Protein AF-W0A4E2-F1 (afdb_monomer)

Radius of gyration: 12.47 Å; Cα contacts (8 Å, |Δi|>4): 42; chains: 1; bounding box: 25×28×37 Å

Mean predicted aligned error: 6.94 Å

Organism: NCBI:txid1123269

pLDDT: mean 84.13, std 16.21, range [37.41, 95.56]

Foldseek 3Di:
DDPPPPPLPPFPDDPVVLLVVLVVLLVDPCSVVVLVVQLVVCVVVVNPRSNVNSVSSVVSNVVVVPDDDD

Secondary structure (DSSP, 8-state):
------PPPPSSPPHHHHHHHHHHHTT-TTHHHHHHHHHHHHHHTT-HHHHHHHHHHHHHHHHHHTS---

Solvent-accessible surface area (backbone atoms only — not comparable to full-atom values): 4139 Å² t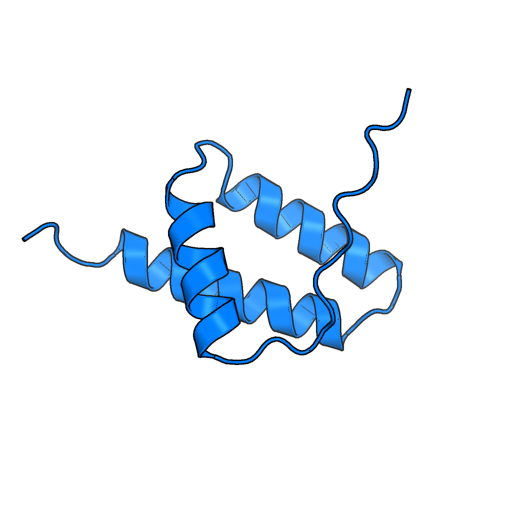otal; per-residue (Å²): 133,80,73,81,74,72,75,75,72,74,65,73,62,52,74,68,55,35,48,53,51,15,64,56,40,69,74,42,94,56,37,71,60,53,53,51,51,52,34,52,55,25,56,76,67,71,33,64,55,48,29,52,44,50,50,55,22,51,54,46,29,49,54,58,71,70,47,76,89,125

Structure (mmCIF, N/CA/C/O backbone):
data_AF-W0A4E2-F1
#
_entry.id   AF-W0A4E2-F1
#
loop_
_atom_site.group_PDB
_atom_site.id
_atom_site.type_symbol
_atom_site.label_atom_id
_atom_site.label_alt_id
_atom_site.label_comp_id
_atom_site.label_asym_id
_atom_site.label_entity_id
_atom_site.label_seq_id
_atom_site.pdbx_PDB_ins_code
_atom_site.Cartn_x
_atom_site.Cartn_y
_atom_site.Cartn_z
_atom_site.occupancy
_atom_site.B_iso_or_equiv
_atom_site.auth_seq_id
_atom_site.auth_comp_id
_atom_site.auth_asym_id
_atom_site.auth_atom_id
_atom_site.pdbx_PDB_model_num
ATOM 1 N N . MET A 1 1 ? -4.370 19.734 -15.129 1.00 37.41 1 MET A N 1
ATOM 2 C CA . MET A 1 1 ? -3.628 20.104 -13.911 1.00 37.41 1 MET A CA 1
ATOM 3 C C . MET A 1 1 ? -3.379 18.784 -13.207 1.00 37.41 1 MET A C 1
ATOM 5 O O . MET A 1 1 ? -4.324 18.225 -12.680 1.00 37.41 1 MET A O 1
ATOM 9 N N . LEU A 1 2 ? -2.210 18.181 -13.426 1.00 41.34 2 LEU A N 1
ATOM 10 C CA . LEU A 1 2 ? -1.836 16.936 -12.753 1.00 41.34 2 LEU A CA 1
ATOM 11 C C . LEU A 1 2 ? -1.465 17.332 -11.326 1.00 41.34 2 LEU A C 1
ATOM 13 O O . LEU A 1 2 ? -0.616 18.211 -11.165 1.00 41.34 2 LEU A O 1
ATOM 17 N N . ASP A 1 3 ? -2.144 16.767 -10.331 1.00 44.66 3 ASP A N 1
ATOM 18 C CA . ASP A 1 3 ? -1.765 16.940 -8.931 1.00 44.66 3 ASP A CA 1
ATOM 19 C C . ASP A 1 3 ? -0.278 16.602 -8.754 1.00 44.66 3 ASP A C 1
ATOM 21 O O . ASP A 1 3 ? 0.225 15.702 -9.443 1.00 44.66 3 ASP A O 1
ATOM 25 N N . PRO A 1 4 ? 0.452 17.339 -7.895 1.00 51.91 4 PRO A N 1
ATOM 26 C CA . PRO A 1 4 ? 1.842 17.033 -7.618 1.00 51.91 4 PRO A CA 1
ATOM 27 C C . PRO A 1 4 ? 1.886 15.590 -7.141 1.00 51.91 4 PRO A C 1
AT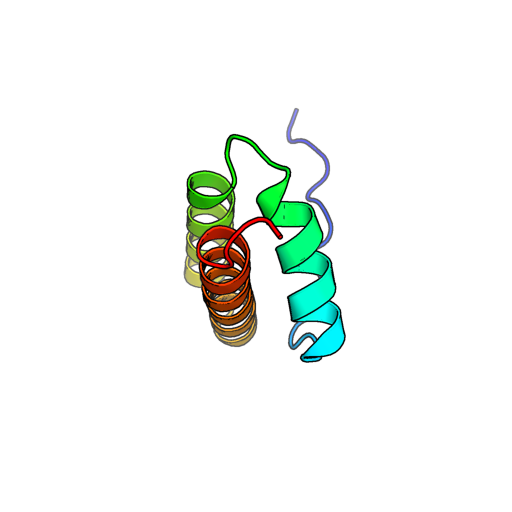OM 29 O O . PRO A 1 4 ? 1.293 15.242 -6.125 1.00 51.91 4 PRO A O 1
ATOM 32 N N . ILE A 1 5 ? 2.526 14.759 -7.959 1.00 54.88 5 ILE A N 1
ATOM 33 C CA . ILE A 1 5 ? 2.847 13.371 -7.679 1.00 54.88 5 ILE A CA 1
ATOM 34 C C . ILE A 1 5 ? 3.371 13.350 -6.247 1.00 54.88 5 ILE A C 1
ATOM 36 O O . ILE A 1 5 ? 4.463 13.861 -5.998 1.00 54.88 5 ILE A O 1
ATOM 40 N N . ASP A 1 6 ? 2.562 12.833 -5.315 1.00 54.84 6 ASP A N 1
ATOM 41 C CA . ASP A 1 6 ? 3.034 12.449 -3.989 1.00 54.84 6 ASP A CA 1
ATOM 42 C C . ASP A 1 6 ? 4.343 11.700 -4.231 1.00 54.84 6 ASP A C 1
ATOM 44 O O . ASP A 1 6 ? 4.312 10.709 -4.977 1.00 54.84 6 ASP A O 1
ATOM 48 N N . PRO A 1 7 ? 5.490 12.206 -3.740 1.00 50.66 7 PRO A N 1
ATOM 49 C CA . PRO A 1 7 ? 6.761 11.572 -4.011 1.00 50.66 7 PRO A CA 1
ATOM 50 C C . PRO A 1 7 ? 6.626 10.134 -3.537 1.00 50.66 7 PRO A C 1
ATOM 52 O O . PRO A 1 7 ? 6.350 9.884 -2.362 1.00 50.66 7 PRO A O 1
ATOM 55 N N . LEU A 1 8 ? 6.736 9.203 -4.489 1.00 55.31 8 LEU A N 1
ATOM 56 C CA . LEU A 1 8 ? 6.772 7.784 -4.191 1.00 55.31 8 LEU A CA 1
ATOM 57 C C . LEU A 1 8 ? 7.802 7.615 -3.069 1.00 55.31 8 LEU A C 1
ATOM 59 O O . LEU A 1 8 ? 8.927 8.106 -3.220 1.00 55.31 8 LEU A O 1
ATOM 63 N N . PRO A 1 9 ? 7.414 7.038 -1.918 1.00 55.78 9 PRO A N 1
ATOM 64 C CA . PRO A 1 9 ? 8.352 6.863 -0.824 1.00 55.78 9 PRO A CA 1
ATOM 65 C C . PRO A 1 9 ? 9.575 6.096 -1.346 1.00 55.78 9 PRO A C 1
ATOM 67 O O . PRO A 1 9 ? 9.398 5.221 -2.198 1.00 55.78 9 PRO A O 1
ATOM 70 N N . PRO A 1 10 ? 10.798 6.417 -0.885 1.00 60.94 10 PRO A N 1
ATOM 71 C CA . PRO A 1 10 ? 11.993 5.722 -1.337 1.00 60.94 10 PRO A CA 1
ATOM 72 C C . PRO A 1 10 ? 11.834 4.233 -1.039 1.00 60.94 10 PRO A C 1
ATOM 74 O O . PRO A 1 10 ? 11.674 3.822 0.108 1.00 60.94 10 PRO A O 1
ATOM 77 N N . THR A 1 11 ? 11.816 3.435 -2.096 1.00 64.50 11 THR A N 1
ATOM 78 C CA . THR A 1 11 ? 11.757 1.983 -2.019 1.00 64.50 11 THR A CA 1
ATOM 79 C C . THR A 1 11 ? 13.187 1.432 -1.930 1.00 64.50 11 THR A C 1
ATOM 81 O O . THR A 1 11 ? 14.101 1.999 -2.536 1.00 64.50 11 THR A O 1
ATOM 84 N N . PRO A 1 12 ? 13.418 0.350 -1.164 1.00 71.88 12 PRO A N 1
ATOM 85 C CA . PRO A 1 12 ? 12.451 -0.352 -0.320 1.00 71.88 12 PRO A CA 1
ATOM 86 C C . PRO A 1 12 ? 12.252 0.322 1.052 1.00 71.88 12 PRO A C 1
ATOM 88 O O . PRO A 1 12 ? 13.211 0.715 1.716 1.00 71.88 12 PRO A O 1
ATOM 91 N N . LEU A 1 13 ? 10.993 0.390 1.497 1.00 83.38 13 LEU A N 1
ATOM 92 C CA . LEU A 1 13 ? 10.639 0.805 2.857 1.00 83.38 13 LEU A CA 1
ATOM 93 C C . LEU A 1 13 ? 10.995 -0.286 3.878 1.00 83.38 13 LEU A C 1
ATOM 95 O O . LEU A 1 13 ? 10.910 -1.481 3.589 1.00 83.38 13 LEU A O 1
ATOM 99 N N . THR A 1 14 ? 11.323 0.116 5.102 1.00 88.38 14 THR A N 1
ATOM 100 C CA . THR A 1 14 ? 11.462 -0.808 6.237 1.00 88.38 14 THR A CA 1
ATOM 101 C C . THR A 1 14 ? 10.104 -1.349 6.696 1.00 88.38 14 THR A C 1
ATOM 103 O O . THR A 1 14 ? 9.067 -0.722 6.484 1.00 88.38 14 THR A O 1
ATOM 106 N N . ASP A 1 15 ? 10.088 -2.479 7.413 1.00 88.25 15 ASP A N 1
ATOM 107 C CA . ASP A 1 15 ? 8.851 -3.064 7.967 1.00 88.25 15 ASP A CA 1
ATOM 108 C C . ASP A 1 15 ? 8.041 -2.078 8.831 1.00 88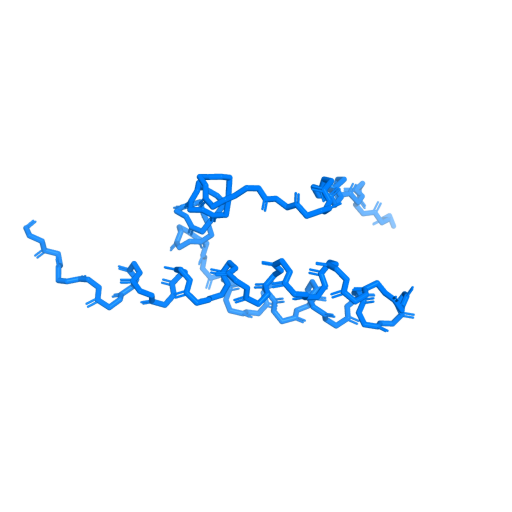.25 15 ASP A C 1
ATOM 110 O O . ASP A 1 15 ? 6.807 -2.091 8.813 1.00 88.25 15 ASP A O 1
ATOM 114 N N . TRP A 1 16 ? 8.727 -1.206 9.579 1.00 89.19 16 TRP A N 1
ATOM 115 C CA . TRP A 1 16 ? 8.087 -0.169 10.390 1.00 89.19 16 TRP A CA 1
ATOM 116 C C . TRP A 1 16 ? 7.440 0.920 9.533 1.00 89.19 16 TRP A C 1
ATOM 118 O O . TRP A 1 16 ? 6.323 1.344 9.828 1.00 89.19 16 TRP A O 1
ATOM 128 N N . GLU A 1 17 ? 8.105 1.351 8.462 1.00 90.38 17 GLU A N 1
ATOM 129 C CA . GLU A 1 17 ? 7.550 2.324 7.516 1.00 90.38 17 GLU A CA 1
ATOM 130 C C . GLU A 1 17 ? 6.370 1.729 6.743 1.00 90.38 17 GLU A C 1
ATOM 132 O O . GLU A 1 17 ? 5.341 2.386 6.601 1.00 90.38 17 GLU A O 1
ATOM 137 N N . ILE A 1 18 ? 6.459 0.459 6.333 1.00 92.94 18 ILE A N 1
ATOM 138 C CA . ILE A 1 18 ? 5.352 -0.277 5.707 1.00 92.94 18 ILE A CA 1
ATOM 139 C C . ILE A 1 18 ? 4.143 -0.320 6.648 1.00 92.94 18 ILE A C 1
ATOM 141 O O . ILE A 1 18 ? 3.021 -0.047 6.219 1.00 92.94 18 ILE A O 1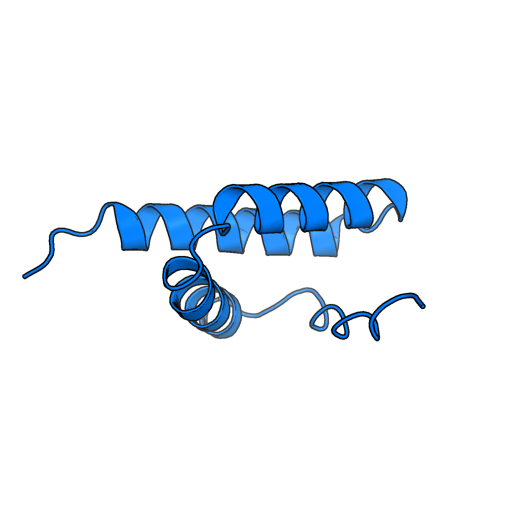
ATOM 145 N N . LEU A 1 19 ? 4.347 -0.621 7.935 1.00 91.25 19 LEU A N 1
ATOM 146 C CA . LEU A 1 19 ? 3.266 -0.640 8.923 1.00 91.25 19 LEU A CA 1
ATOM 147 C C . LEU A 1 19 ? 2.655 0.753 9.146 1.00 91.25 19 LEU A C 1
ATOM 149 O O . LEU A 1 19 ? 1.432 0.874 9.249 1.00 91.25 19 LEU A O 1
ATOM 153 N N . ALA A 1 20 ? 3.481 1.800 9.207 1.00 90.94 20 ALA A N 1
ATOM 154 C CA . ALA A 1 20 ? 3.015 3.176 9.365 1.00 90.94 20 ALA A CA 1
ATOM 155 C C . ALA A 1 20 ? 2.175 3.626 8.161 1.00 90.94 20 ALA A C 1
ATOM 157 O O . ALA A 1 20 ? 1.071 4.144 8.339 1.00 90.94 20 ALA A O 1
ATOM 158 N N . VAL A 1 21 ? 2.645 3.355 6.939 1.00 91.81 21 VAL A N 1
ATOM 159 C CA . VAL A 1 21 ? 1.897 3.642 5.708 1.00 91.81 21 VAL A CA 1
ATOM 160 C C . VAL A 1 21 ? 0.600 2.836 5.672 1.00 91.81 21 VAL A C 1
ATOM 162 O O . VAL A 1 21 ? -0.458 3.411 5.433 1.00 91.81 21 VAL A O 1
ATOM 165 N N . ALA A 1 22 ? 0.634 1.540 5.991 1.00 93.00 22 ALA A N 1
ATOM 166 C CA . ALA A 1 22 ? -0.566 0.705 6.043 1.00 93.00 22 ALA A CA 1
ATOM 167 C C . ALA A 1 22 ? -1.608 1.227 7.050 1.00 93.00 22 ALA A C 1
ATOM 169 O O . ALA A 1 22 ? -2.796 1.285 6.736 1.00 93.00 22 ALA A O 1
ATOM 170 N N . SER A 1 23 ? -1.169 1.689 8.223 1.00 91.75 23 SER A N 1
ATOM 171 C CA . SER A 1 23 ? -2.042 2.266 9.260 1.00 91.75 23 SER A CA 1
ATOM 172 C C . SER A 1 23 ? -2.681 3.600 8.847 1.00 91.75 23 SER A C 1
ATOM 174 O O . SER A 1 23 ? -3.768 3.944 9.313 1.00 91.75 23 SER A O 1
ATOM 176 N N . LEU A 1 24 ? -2.035 4.364 7.964 1.00 90.31 24 LEU A N 1
ATOM 177 C CA . LEU A 1 24 ? -2.643 5.541 7.336 1.00 90.31 24 LEU A CA 1
ATOM 178 C C . LEU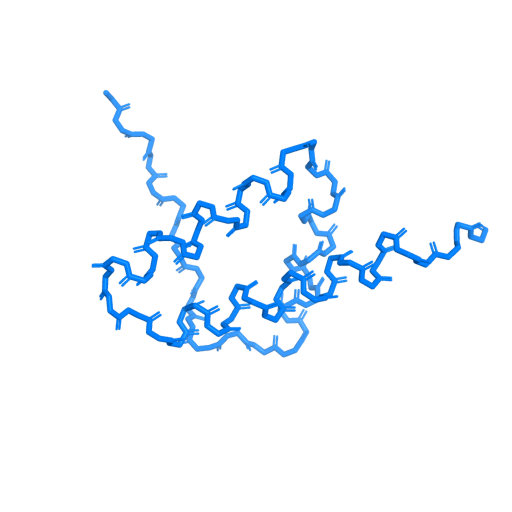 A 1 24 ? -3.603 5.132 6.212 1.00 90.31 24 LEU A C 1
ATOM 180 O O . LEU A 1 24 ? -4.685 5.700 6.087 1.00 90.31 24 LEU A O 1
ATOM 184 N N . MET A 1 25 ? -3.237 4.123 5.418 1.00 91.25 25 MET A N 1
ATOM 185 C CA . MET A 1 25 ? -4.048 3.643 4.297 1.00 91.25 25 MET A CA 1
ATOM 186 C C . MET A 1 25 ? -5.400 3.085 4.743 1.00 91.25 25 MET A C 1
ATOM 188 O O . MET A 1 25 ? -6.396 3.364 4.084 1.00 91.25 25 MET A O 1
ATOM 192 N N . VAL A 1 26 ? -5.480 2.375 5.873 1.00 92.38 26 VAL A N 1
ATOM 193 C CA . VAL A 1 26 ? -6.763 1.845 6.387 1.00 92.38 26 VAL A CA 1
ATOM 194 C C . VAL A 1 26 ? -7.793 2.928 6.719 1.00 92.38 26 VAL A C 1
ATOM 196 O O . VAL A 1 26 ? -8.983 2.637 6.768 1.00 92.38 26 VAL A O 1
ATOM 199 N N . GLN A 1 27 ? -7.359 4.174 6.924 1.00 90.25 27 GLN A N 1
ATOM 200 C CA . GLN A 1 27 ? -8.252 5.308 7.186 1.00 90.25 27 GLN A CA 1
ATOM 201 C C . GLN A 1 27 ? -8.861 5.877 5.896 1.00 90.25 27 GLN A C 1
ATOM 203 O O . GLN A 1 27 ? -9.771 6.704 5.951 1.00 90.25 27 GLN A O 1
ATOM 208 N N . ARG A 1 28 ? -8.363 5.457 4.727 1.00 89.50 28 ARG A N 1
ATOM 209 C CA . ARG A 1 28 ? -8.856 5.904 3.427 1.00 89.50 28 ARG A CA 1
ATOM 210 C C . ARG A 1 28 ? -10.052 5.072 2.976 1.00 89.50 28 ARG A C 1
ATOM 212 O O . ARG A 1 28 ? -9.997 3.845 2.960 1.00 8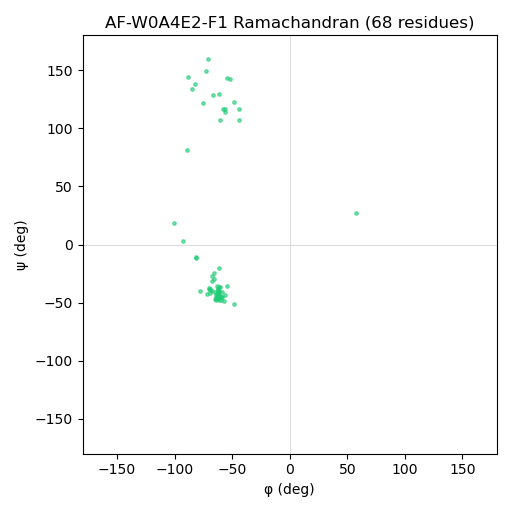9.50 28 ARG A O 1
ATOM 219 N N . CYS A 1 29 ? -11.094 5.745 2.495 1.00 88.12 29 CYS A N 1
ATOM 220 C CA . CYS A 1 29 ? -12.265 5.087 1.908 1.00 88.12 29 CYS A CA 1
ATOM 221 C C . CYS A 1 29 ? -11.939 4.346 0.599 1.00 88.12 29 CYS A C 1
ATOM 223 O O . CYS A 1 29 ? -12.581 3.353 0.279 1.00 88.12 29 CYS A O 1
ATOM 225 N N . ASP A 1 30 ? -10.947 4.828 -0.151 1.00 91.94 30 ASP A N 1
ATOM 226 C CA . ASP A 1 30 ? -10.511 4.316 -1.455 1.00 91.94 30 ASP A CA 1
ATOM 227 C C . ASP A 1 30 ? -9.252 3.437 -1.360 1.00 91.94 30 ASP A C 1
ATOM 229 O O . ASP A 1 30 ? -8.562 3.235 -2.354 1.00 91.94 30 ASP A O 1
ATOM 233 N N . CYS A 1 31 ? -8.932 2.928 -0.165 1.00 90.94 31 CYS A N 1
ATOM 234 C CA . CYS A 1 31 ? -7.672 2.246 0.133 1.00 90.94 31 CYS A CA 1
ATOM 235 C C . CYS A 1 31 ? -7.287 1.170 -0.899 1.00 90.94 31 CYS A C 1
ATOM 237 O O . CYS A 1 31 ? -6.180 1.204 -1.436 1.00 90.94 31 CYS A O 1
ATOM 239 N N . ASP A 1 32 ? -8.204 0.251 -1.215 1.00 92.00 32 ASP A N 1
ATOM 240 C CA . ASP A 1 32 ? -7.907 -0.885 -2.097 1.00 92.00 32 ASP A CA 1
ATOM 241 C C . ASP A 1 32 ? -7.699 -0.433 -3.554 1.00 92.00 32 ASP A C 1
ATOM 243 O O . ASP A 1 32 ? -6.789 -0.910 -4.233 1.00 92.00 32 ASP A O 1
ATOM 247 N N . GLN A 1 33 ? -8.488 0.547 -4.011 1.00 94.31 33 GLN A N 1
ATOM 248 C CA . GLN A 1 33 ? -8.322 1.159 -5.330 1.00 94.31 33 GLN A CA 1
ATOM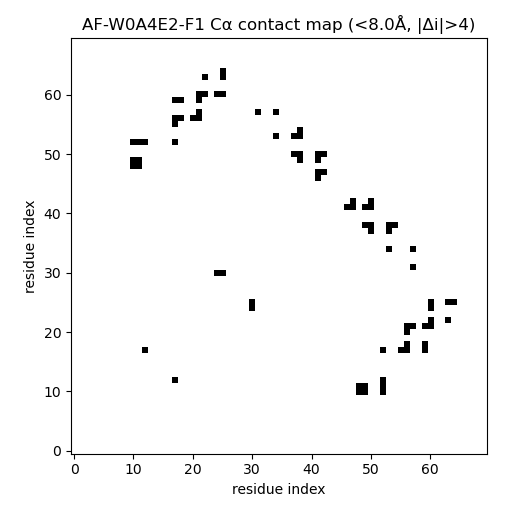 249 C C . GLN A 1 33 ? -6.986 1.904 -5.424 1.00 94.31 33 GLN A C 1
ATOM 251 O O . GLN A 1 33 ? -6.235 1.702 -6.376 1.00 94.31 33 GLN A O 1
ATOM 256 N N . PHE A 1 34 ? -6.656 2.718 -4.421 1.00 92.38 34 PHE A N 1
ATOM 257 C CA . PHE A 1 34 ? -5.423 3.499 -4.392 1.00 92.38 34 PHE A CA 1
ATOM 258 C C . PHE A 1 34 ? -4.180 2.601 -4.432 1.00 92.38 34 PHE A C 1
ATOM 260 O O . PHE A 1 34 ? -3.253 2.853 -5.197 1.00 92.38 34 PHE A O 1
ATOM 267 N N . ILE A 1 35 ? -4.164 1.517 -3.652 1.00 93.56 35 ILE A N 1
ATOM 268 C CA . ILE A 1 35 ? -3.055 0.553 -3.642 1.00 93.56 35 ILE A CA 1
ATOM 269 C C . ILE A 1 35 ? -2.908 -0.129 -5.011 1.00 93.56 35 ILE A C 1
ATOM 271 O O . ILE A 1 35 ? -1.789 -0.246 -5.518 1.00 93.56 35 ILE A O 1
ATOM 275 N N . ALA A 1 36 ? -4.017 -0.529 -5.642 1.00 94.81 36 ALA A N 1
ATOM 276 C CA . ALA A 1 36 ? -3.998 -1.119 -6.980 1.00 94.81 36 ALA A CA 1
ATOM 277 C C . ALA A 1 36 ? -3.462 -0.141 -8.041 1.00 94.81 36 ALA A C 1
ATOM 279 O O . ALA A 1 36 ? -2.630 -0.524 -8.866 1.00 94.81 36 ALA A O 1
ATOM 280 N N . GLU A 1 37 ? -3.876 1.127 -7.991 1.00 95.12 37 GLU A N 1
ATOM 281 C CA . GLU A 1 37 ? -3.385 2.178 -8.890 1.00 95.12 37 GLU A CA 1
ATOM 282 C C . GLU A 1 37 ? -1.879 2.414 -8.719 1.00 95.12 37 GLU A C 1
ATOM 284 O O . GLU A 1 37 ? -1.154 2.510 -9.711 1.00 95.12 37 GLU A O 1
ATOM 289 N N . ARG A 1 38 ? -1.375 2.441 -7.478 1.00 93.88 38 ARG A N 1
ATOM 290 C CA . ARG A 1 38 ? 0.064 2.598 -7.206 1.00 93.88 38 ARG A CA 1
ATOM 291 C C . ARG A 1 38 ? 0.883 1.428 -7.733 1.00 93.88 38 ARG A C 1
ATOM 293 O O . ARG A 1 38 ? 1.883 1.665 -8.408 1.00 93.88 38 ARG A O 1
ATOM 300 N N . MET A 1 39 ? 0.446 0.190 -7.500 1.00 93.75 39 MET A N 1
ATOM 301 C CA . MET A 1 39 ? 1.118 -0.988 -8.062 1.00 93.75 39 MET A CA 1
ATOM 302 C C . MET A 1 39 ? 1.094 -0.980 -9.594 1.00 93.75 39 MET A C 1
ATOM 304 O O . MET A 1 39 ? 2.112 -1.272 -10.215 1.00 93.75 39 MET A O 1
ATOM 308 N N . GLY A 1 40 ? -0.032 -0.603 -10.211 1.00 92.44 40 GLY A N 1
ATOM 309 C CA . GLY A 1 40 ? -0.150 -0.506 -11.667 1.00 92.44 40 GLY A CA 1
ATOM 310 C C . GLY A 1 40 ? 0.795 0.533 -12.275 1.00 92.44 40 GLY A C 1
ATOM 311 O O . GLY A 1 40 ? 1.473 0.245 -13.258 1.00 92.44 40 GLY A O 1
ATOM 312 N N . LEU A 1 41 ? 0.893 1.718 -11.667 1.00 95.38 41 LEU A N 1
ATOM 313 C CA . LEU A 1 41 ? 1.826 2.762 -12.101 1.00 95.38 41 LEU A CA 1
ATOM 314 C C . LEU A 1 41 ? 3.287 2.312 -11.997 1.00 95.38 41 LEU A C 1
ATOM 316 O O . LEU A 1 41 ? 4.057 2.547 -12.921 1.00 95.38 41 LEU A O 1
ATOM 320 N N . LEU A 1 42 ? 3.666 1.642 -10.908 1.00 93.56 42 LEU A N 1
ATOM 321 C CA . LEU A 1 42 ? 5.037 1.162 -10.702 1.00 93.56 42 LEU A CA 1
ATOM 322 C C . LEU A 1 42 ? 5.397 0.018 -11.650 1.00 93.56 42 LEU A C 1
ATOM 324 O O . LEU A 1 42 ? 6.491 0.007 -12.206 1.00 93.56 42 LEU A O 1
ATOM 328 N N . ALA A 1 43 ? 4.451 -0.882 -11.923 1.00 93.62 43 ALA A N 1
ATOM 329 C CA . ALA A 1 43 ? 4.630 -1.927 -12.924 1.00 93.62 43 ALA A CA 1
ATOM 330 C C . ALA A 1 43 ? 4.832 -1.348 -14.337 1.00 93.62 43 ALA A C 1
ATOM 332 O O . ALA A 1 43 ? 5.661 -1.850 -15.089 1.0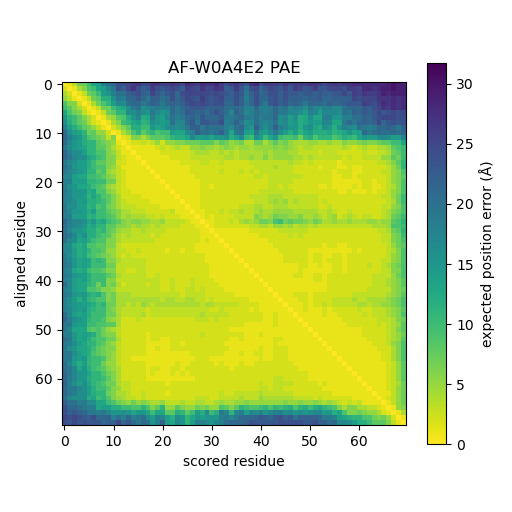0 93.62 43 ALA A O 1
ATOM 333 N N . LEU A 1 44 ? 4.125 -0.267 -14.695 1.00 95.31 44 LEU A N 1
ATOM 334 C CA . LEU A 1 44 ? 4.338 0.442 -15.967 1.00 95.31 44 LEU A CA 1
ATOM 335 C C . LEU A 1 44 ? 5.714 1.120 -16.058 1.00 95.31 44 LEU A C 1
ATOM 337 O O . LEU A 1 44 ? 6.197 1.361 -17.163 1.00 95.31 44 LEU A O 1
ATOM 341 N N . LEU A 1 45 ? 6.325 1.437 -14.917 1.00 94.19 45 LEU A N 1
ATOM 342 C CA . LEU A 1 45 ? 7.654 2.042 -14.816 1.00 94.19 45 LEU A CA 1
ATOM 343 C C . LEU A 1 45 ? 8.783 1.007 -14.668 1.00 94.19 45 LEU A C 1
ATOM 345 O O . LEU A 1 45 ? 9.933 1.410 -14.521 1.00 94.19 45 LEU A O 1
ATOM 349 N N . ASP A 1 46 ? 8.465 -0.293 -14.716 1.00 92.31 46 ASP A N 1
ATOM 350 C CA . ASP A 1 46 ? 9.400 -1.402 -14.461 1.00 92.31 46 ASP A CA 1
ATOM 351 C C . ASP A 1 46 ? 10.071 -1.328 -13.069 1.00 92.31 46 ASP A C 1
ATOM 353 O O . ASP A 1 46 ? 11.172 -1.832 -12.849 1.00 92.31 46 ASP A O 1
ATOM 357 N N . ASP A 1 47 ? 9.396 -0.699 -12.098 1.00 92.81 47 ASP A N 1
ATOM 358 C CA . ASP A 1 47 ? 9.872 -0.563 -10.719 1.00 92.81 47 ASP A CA 1
ATOM 359 C C . ASP A 1 47 ? 9.405 -1.752 -9.866 1.00 92.81 47 ASP A C 1
ATOM 361 O O . ASP A 1 47 ? 8.403 -1.699 -9.142 1.00 92.81 47 ASP A O 1
ATOM 365 N N . ALA A 1 48 ? 10.134 -2.863 -9.979 1.00 92.31 48 ALA A N 1
ATOM 366 C CA . ALA A 1 48 ? 9.838 -4.096 -9.254 1.00 92.31 48 ALA A CA 1
ATOM 367 C C . ALA A 1 48 ? 9.915 -3.933 -7.722 1.00 92.31 48 ALA A C 1
ATOM 369 O O . ALA A 1 48 ? 9.090 -4.507 -7.004 1.00 92.31 48 ALA A O 1
ATOM 370 N N . ASP A 1 49 ? 10.854 -3.126 -7.219 1.00 91.38 49 ASP A N 1
ATOM 371 C CA . ASP A 1 49 ? 11.028 -2.877 -5.781 1.00 91.38 49 ASP A CA 1
ATOM 372 C C . ASP A 1 49 ? 9.872 -2.039 -5.219 1.00 91.38 49 ASP A C 1
ATOM 374 O O . ASP A 1 49 ? 9.358 -2.298 -4.120 1.00 91.38 49 ASP A O 1
ATOM 378 N N . GLY A 1 50 ? 9.393 -1.072 -6.003 1.00 91.94 50 GLY A N 1
ATOM 379 C CA . GLY A 1 50 ? 8.180 -0.320 -5.720 1.00 91.94 50 GLY A CA 1
ATOM 380 C C . GLY A 1 50 ? 6.944 -1.210 -5.664 1.00 91.94 50 GLY A C 1
ATOM 381 O O . GLY A 1 50 ? 6.181 -1.139 -4.694 1.00 91.94 50 GLY A O 1
ATOM 382 N N . VAL A 1 51 ? 6.755 -2.08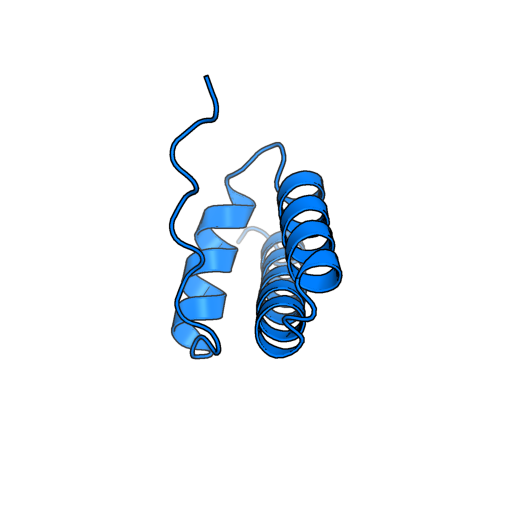7 -6.653 1.00 94.38 51 VAL A N 1
ATOM 383 C CA . VAL A 1 51 ? 5.635 -3.046 -6.660 1.00 94.38 51 VAL A CA 1
ATOM 384 C C . VAL A 1 51 ? 5.687 -3.958 -5.432 1.00 94.38 51 VAL A C 1
ATOM 386 O O . VAL A 1 51 ? 4.670 -4.130 -4.757 1.00 94.38 51 VAL A O 1
ATOM 389 N N . ALA A 1 52 ? 6.860 -4.499 -5.091 1.00 94.25 52 ALA A N 1
ATOM 390 C CA . ALA A 1 52 ? 7.032 -5.350 -3.912 1.00 94.25 52 ALA A CA 1
ATOM 391 C C . ALA A 1 52 ? 6.698 -4.608 -2.607 1.00 94.25 52 ALA A C 1
ATOM 393 O O . ALA A 1 52 ? 6.031 -5.159 -1.727 1.00 94.25 52 ALA A O 1
ATOM 394 N N . THR A 1 53 ? 7.091 -3.338 -2.505 1.00 93.44 53 THR A N 1
ATOM 395 C CA . THR A 1 53 ? 6.795 -2.491 -1.342 1.00 93.44 53 THR A CA 1
ATOM 396 C C . THR A 1 53 ? 5.291 -2.252 -1.187 1.00 93.44 53 THR A C 1
ATOM 398 O O . THR A 1 53 ? 4.742 -2.442 -0.100 1.00 93.44 53 THR A O 1
ATOM 401 N N . TRP A 1 54 ? 4.587 -1.892 -2.264 1.00 94.88 54 TRP A N 1
ATOM 402 C CA . TRP A 1 54 ? 3.133 -1.682 -2.214 1.00 94.88 54 TRP A CA 1
ATOM 403 C C . TRP A 1 54 ? 2.350 -2.970 -1.970 1.00 94.88 54 TRP A C 1
ATOM 405 O O . TRP A 1 54 ? 1.333 -2.941 -1.276 1.00 94.88 54 TRP A O 1
ATOM 415 N N . HIS A 1 55 ? 2.853 -4.107 -2.445 1.00 95.50 55 HIS A N 1
ATOM 416 C CA . HIS A 1 55 ? 2.297 -5.408 -2.092 1.00 95.50 55 HIS A CA 1
ATOM 417 C C . HIS A 1 55 ? 2.449 -5.690 -0.586 1.00 95.50 55 HIS A C 1
ATOM 419 O O . HIS A 1 55 ? 1.486 -6.097 0.066 1.00 95.50 55 HIS A O 1
ATOM 425 N N . ALA A 1 56 ? 3.609 -5.405 0.012 1.00 94.94 56 ALA A N 1
ATOM 426 C CA . ALA A 1 56 ? 3.799 -5.549 1.457 1.00 94.94 56 ALA A CA 1
ATOM 427 C C . ALA A 1 56 ? 2.866 -4.625 2.268 1.00 94.94 56 ALA A C 1
ATOM 429 O O . ALA A 1 56 ? 2.294 -5.056 3.273 1.00 94.94 56 ALA A O 1
ATOM 430 N N . ILE A 1 57 ? 2.645 -3.389 1.803 1.00 93.94 57 ILE A N 1
ATOM 431 C CA . ILE A 1 57 ? 1.655 -2.467 2.386 1.00 93.94 57 ILE A CA 1
ATOM 432 C C . ILE A 1 57 ? 0.249 -3.074 2.310 1.00 93.94 57 ILE A C 1
ATOM 434 O O . ILE A 1 57 ? -0.446 -3.101 3.326 1.00 93.94 57 ILE A O 1
ATOM 438 N N . ALA A 1 58 ? -0.158 -3.610 1.155 1.00 95.56 58 ALA A N 1
ATOM 439 C CA . ALA A 1 58 ? -1.469 -4.240 0.969 1.00 95.56 58 ALA A CA 1
ATOM 440 C C . ALA A 1 58 ? -1.708 -5.379 1.975 1.00 95.56 58 ALA A C 1
ATOM 442 O O . ALA A 1 58 ? -2.760 -5.450 2.611 1.00 95.56 58 ALA A O 1
ATOM 443 N N . MET A 1 59 ? -0.694 -6.221 2.189 1.00 94.88 59 MET A N 1
ATOM 444 C CA . MET A 1 59 ? -0.749 -7.309 3.168 1.00 94.88 59 MET A CA 1
ATOM 445 C C . MET A 1 59 ? -0.938 -6.793 4.601 1.00 94.88 59 MET A C 1
ATOM 447 O O . MET A 1 59 ? -1.728 -7.355 5.362 1.00 94.88 59 MET A O 1
ATOM 451 N N . LYS A 1 60 ? -0.245 -5.713 4.989 1.00 94.38 60 LYS A N 1
ATOM 452 C CA . LYS A 1 60 ? -0.415 -5.100 6.319 1.00 94.38 60 LYS A CA 1
ATOM 453 C C . LYS A 1 60 ? -1.773 -4.421 6.475 1.00 94.38 60 LYS A C 1
ATOM 455 O O . LYS A 1 60 ? -2.371 -4.538 7.538 1.00 94.38 60 LYS A O 1
ATOM 460 N N . VAL A 1 61 ? -2.277 -3.753 5.437 1.00 94.25 61 VAL A N 1
ATOM 461 C CA . VAL A 1 61 ? -3.623 -3.158 5.428 1.00 94.25 61 VAL A CA 1
ATOM 462 C C . VAL A 1 61 ? -4.673 -4.227 5.701 1.00 94.25 61 VAL A C 1
ATOM 464 O O . VAL A 1 61 ? -5.508 -4.037 6.583 1.00 94.25 61 VAL A O 1
ATOM 467 N N . GLN A 1 62 ? -4.604 -5.358 4.995 1.00 93.12 62 GLN A N 1
ATOM 468 C CA . GLN A 1 62 ? -5.537 -6.464 5.199 1.00 93.12 62 GLN A CA 1
ATOM 469 C C . GLN A 1 62 ? -5.455 -6.999 6.634 1.00 93.12 62 GLN A C 1
ATOM 471 O O . GLN A 1 62 ? -6.475 -7.127 7.300 1.00 93.12 62 GLN A O 1
ATOM 476 N N . ALA A 1 63 ? -4.240 -7.197 7.155 1.00 93.25 63 ALA A N 1
ATOM 477 C CA . ALA A 1 63 ? -4.040 -7.643 8.532 1.00 93.25 63 ALA A CA 1
ATOM 478 C C . ALA A 1 63 ? -4.621 -6.673 9.581 1.00 93.25 63 ALA A C 1
ATOM 480 O O . ALA A 1 63 ? -5.132 -7.121 10.604 1.00 93.25 63 ALA A O 1
ATOM 481 N N . ILE A 1 64 ? -4.554 -5.359 9.342 1.00 92.19 64 ILE A N 1
ATOM 482 C CA . ILE A 1 64 ? -5.148 -4.350 10.232 1.00 92.19 64 ILE A CA 1
ATOM 483 C C . ILE A 1 64 ? -6.679 -4.361 10.123 1.00 92.19 64 ILE A C 1
ATOM 485 O O . ILE A 1 64 ? -7.351 -4.290 11.147 1.00 92.19 64 ILE A O 1
ATOM 489 N N . LYS A 1 65 ? -7.236 -4.463 8.908 1.00 89.12 65 LYS A N 1
ATOM 490 C CA . LYS A 1 65 ? -8.693 -4.534 8.680 1.00 89.12 65 LYS A CA 1
ATOM 491 C C . LYS A 1 65 ? -9.316 -5.788 9.305 1.00 89.12 65 LYS A C 1
ATOM 493 O O . LYS A 1 65 ? -10.432 -5.717 9.810 1.00 89.12 65 LYS A O 1
ATOM 498 N N . ASP A 1 66 ? -8.592 -6.905 9.279 1.00 90.12 66 ASP A N 1
ATOM 499 C CA . ASP A 1 66 ? -9.033 -8.188 9.839 1.00 90.12 66 ASP A CA 1
ATOM 500 C C . ASP A 1 66 ? -8.821 -8.292 11.357 1.00 90.12 66 ASP A C 1
ATOM 502 O O . ASP A 1 66 ? -9.332 -9.220 11.992 1.00 90.12 66 ASP A O 1
ATOM 506 N N . ALA A 1 67 ? -8.070 -7.366 11.962 1.00 84.25 67 ALA A N 1
ATOM 507 C CA . ALA A 1 67 ? -7.885 -7.347 13.403 1.00 84.25 67 ALA A CA 1
ATOM 508 C C . ALA A 1 67 ? -9.222 -7.012 14.093 1.00 84.25 67 ALA A C 1
ATOM 510 O O . ALA A 1 67 ? -9.857 -6.010 13.753 1.00 84.25 67 ALA A O 1
ATOM 511 N N . PRO A 1 68 ? -9.672 -7.815 15.076 1.00 59.56 68 PRO A N 1
ATOM 512 C CA . PRO A 1 68 ? -10.888 -7.507 15.810 1.00 59.56 68 PRO A CA 1
ATOM 513 C C . PRO A 1 68 ? -10.715 -6.169 16.531 1.00 59.56 68 PRO A C 1
ATOM 515 O O . PRO A 1 68 ? -9.728 -5.969 17.241 1.00 59.56 68 PRO A O 1
ATOM 518 N N . ALA A 1 69 ? -11.678 -5.262 16.356 1.00 61.19 69 ALA A N 1
ATOM 519 C CA . ALA A 1 69 ? -11.767 -4.063 17.176 1.00 61.19 69 ALA A CA 1
ATOM 520 C C . ALA A 1 69 ? -11.956 -4.509 18.635 1.00 61.19 69 ALA A C 1
ATOM 522 O O . ALA A 1 69 ? -13.000 -5.064 18.980 1.00 61.19 69 ALA A O 1
ATOM 523 N N . VAL A 1 70 ? -10.904 -4.356 19.442 1.00 50.66 70 VAL A N 1
ATOM 524 C CA . VAL A 1 70 ? -10.926 -4.587 20.895 1.00 50.66 70 VAL A CA 1
ATOM 525 C C . VAL A 1 70 ? -11.706 -3.475 21.579 1.00 50.66 70 VAL A C 1
ATOM 527 O O . VAL A 1 70 ? -11.484 -2.299 21.212 1.00 50.66 70 VAL A O 1
#

Nearest PDB structures (foldseek):
  1lf8-assembly1_A  TM=6.306E-01  e=7.175E+00  Homo sapiens

Sequence (70 aa):
MLDPIDPLPPTPLTDWEILAVASLMVQRCDCDQFIAERMGLLALLDDADGVATWHAIAMKVQAIKDAPAV